Protein AF-A0A395M2K8-F1 (afdb_monomer)

pLDDT: mean 80.2, std 19.83, range [40.97, 98.5]

Mean predicted aligned error: 13.98 Å

Structure (mmCIF, N/CA/C/O backbone):
data_AF-A0A395M2K8-F1
#
_entry.id   AF-A0A395M2K8-F1
#
loop_
_atom_site.group_PDB
_atom_site.id
_atom_site.type_symbol
_atom_site.label_atom_id
_atom_site.label_alt_id
_atom_site.label_comp_id
_atom_site.label_asym_id
_atom_site.label_entity_id
_atom_site.label_seq_id
_atom_site.pdbx_PDB_ins_code
_atom_site.Cartn_x
_atom_site.Cartn_y
_atom_site.Cartn_z
_atom_site.occupancy
_atom_site.B_iso_or_equiv
_atom_site.auth_seq_id
_atom_site.auth_comp_id
_atom_site.auth_asym_id
_atom_site.auth_atom_id
_atom_site.pdbx_PDB_model_num
ATOM 1 N N . MET A 1 1 ? -91.924 -26.435 1.811 1.00 58.53 1 MET A N 1
ATOM 2 C CA . MET A 1 1 ? -90.602 -26.467 1.136 1.00 58.53 1 MET A CA 1
ATOM 3 C C . MET A 1 1 ? -89.512 -25.590 1.781 1.00 58.53 1 MET A C 1
ATOM 5 O O . MET A 1 1 ? -88.389 -25.638 1.310 1.00 58.53 1 MET A O 1
ATOM 9 N N . GLN A 1 2 ? -89.753 -24.845 2.872 1.00 55.22 2 GLN A N 1
ATOM 10 C CA . GLN A 1 2 ? -88.715 -23.976 3.474 1.00 55.22 2 GLN A CA 1
ATOM 11 C C . GLN A 1 2 ? -87.815 -24.648 4.532 1.00 55.22 2 GLN A C 1
ATOM 13 O O . GLN A 1 2 ? -86.738 -24.141 4.821 1.00 55.22 2 GLN A O 1
ATOM 18 N N . ARG A 1 3 ? -88.191 -25.813 5.081 1.00 50.34 3 ARG A N 1
ATOM 19 C CA . ARG A 1 3 ? -87.377 -26.507 6.103 1.00 50.34 3 ARG A CA 1
ATOM 20 C C . ARG A 1 3 ? -86.180 -27.289 5.544 1.00 50.34 3 ARG A C 1
ATOM 22 O O . ARG A 1 3 ? -85.291 -27.641 6.306 1.00 50.34 3 ARG A O 1
ATOM 29 N N . LEU A 1 4 ? -86.123 -27.517 4.228 1.00 54.09 4 LEU A N 1
ATOM 30 C CA . LEU A 1 4 ? -85.023 -28.255 3.591 1.00 54.09 4 LEU A CA 1
ATOM 31 C C . LEU A 1 4 ? -83.779 -27.384 3.329 1.00 54.09 4 LEU A C 1
ATOM 33 O O . LEU A 1 4 ? -82.676 -27.908 3.209 1.00 54.09 4 LEU A O 1
ATOM 37 N N . PHE A 1 5 ? -83.937 -26.057 3.272 1.00 55.44 5 PHE A N 1
ATOM 38 C CA . PHE A 1 5 ? -82.825 -25.131 3.028 1.00 55.44 5 PHE A CA 1
ATOM 39 C C . PHE A 1 5 ? -81.979 -24.867 4.278 1.00 55.44 5 PHE A C 1
ATOM 41 O O . PHE A 1 5 ? -80.773 -24.663 4.167 1.00 55.44 5 PHE A O 1
ATOM 48 N N . PHE A 1 6 ? -82.580 -24.936 5.469 1.00 57.88 6 PHE A N 1
ATOM 49 C CA . PHE A 1 6 ? -81.871 -24.660 6.721 1.00 57.88 6 PHE A CA 1
ATOM 50 C C . PHE A 1 6 ? -80.864 -25.763 7.084 1.00 57.88 6 PHE A C 1
ATOM 52 O O . PHE A 1 6 ? -79.791 -25.481 7.608 1.00 57.88 6 PHE A O 1
ATOM 59 N N . PHE A 1 7 ? -81.165 -27.015 6.724 1.00 58.09 7 PHE A N 1
ATOM 60 C CA . PHE A 1 7 ? -80.301 -28.157 7.027 1.00 58.09 7 PHE A CA 1
ATOM 61 C C . PHE A 1 7 ? -78.996 -28.140 6.210 1.00 58.09 7 PHE A C 1
ATOM 63 O O . PHE A 1 7 ? -77.927 -28.472 6.713 1.00 58.09 7 PHE A O 1
ATOM 70 N N . LYS A 1 8 ? -79.051 -27.659 4.961 1.00 59.72 8 LYS A N 1
ATOM 71 C CA . LYS A 1 8 ? -77.893 -27.647 4.053 1.00 59.72 8 LYS A CA 1
ATOM 72 C C . LYS A 1 8 ? -76.872 -26.548 4.379 1.00 59.72 8 LYS A C 1
ATOM 74 O O . LYS A 1 8 ? -75.693 -26.694 4.071 1.00 59.72 8 LYS A O 1
ATOM 79 N N . ALA A 1 9 ? -77.305 -25.471 5.038 1.00 63.19 9 ALA A N 1
ATOM 80 C CA . ALA A 1 9 ? -76.414 -24.406 5.500 1.00 63.19 9 ALA A CA 1
ATOM 81 C C . ALA A 1 9 ? -75.576 -24.836 6.718 1.00 63.19 9 ALA A C 1
ATOM 83 O O . ALA A 1 9 ? -74.413 -24.451 6.834 1.00 63.19 9 ALA A O 1
ATOM 84 N N . GLN A 1 10 ? -76.136 -25.674 7.597 1.00 63.97 10 GLN A N 1
ATOM 85 C CA . GLN A 1 10 ? -75.446 -26.125 8.805 1.00 63.97 10 GLN A CA 1
ATOM 86 C C . GLN A 1 10 ? -74.323 -27.130 8.489 1.00 63.97 10 GLN A C 1
ATOM 88 O O . GLN A 1 10 ? -73.259 -27.069 9.102 1.00 63.97 10 GLN A O 1
ATOM 93 N N . GLU A 1 11 ? -74.498 -27.985 7.475 1.00 71.31 11 GLU A N 1
ATOM 94 C CA . GLU A 1 11 ? -73.448 -28.928 7.061 1.00 71.31 11 GLU A CA 1
ATOM 95 C C . GLU A 1 11 ? -72.261 -28.250 6.364 1.00 71.31 11 GLU A C 1
ATOM 97 O O . GLU A 1 11 ? -71.115 -28.647 6.585 1.00 71.31 11 GLU A O 1
ATOM 102 N N . MET A 1 12 ? -72.492 -27.177 5.594 1.00 72.00 12 MET A N 1
ATOM 103 C CA . MET A 1 12 ? -71.390 -26.414 4.992 1.00 72.00 12 MET A CA 1
ATOM 104 C C . MET A 1 12 ? -70.531 -25.702 6.043 1.00 72.00 12 MET A C 1
ATOM 106 O O . MET A 1 12 ? -69.310 -25.635 5.888 1.00 72.00 12 MET A O 1
ATOM 110 N N . LEU A 1 13 ? -71.135 -25.233 7.140 1.00 71.12 13 LEU A N 1
ATOM 111 C CA . LEU A 1 13 ? -70.389 -24.586 8.219 1.00 71.12 13 LEU A CA 1
ATOM 112 C C . LEU A 1 13 ? -69.469 -25.580 8.948 1.00 71.12 13 LEU A C 1
ATOM 114 O O . LEU A 1 13 ? -68.321 -25.255 9.250 1.00 71.12 13 LEU A O 1
ATOM 118 N N . ILE A 1 14 ? -69.945 -26.810 9.171 1.00 73.50 14 ILE A N 1
ATOM 119 C CA . ILE A 1 14 ? -69.166 -27.885 9.807 1.00 73.50 14 ILE A CA 1
ATOM 120 C C . ILE A 1 14 ? -68.007 -28.320 8.898 1.00 73.50 14 ILE A C 1
ATOM 122 O O . ILE A 1 14 ? -66.880 -28.482 9.373 1.00 73.50 14 ILE A O 1
ATOM 126 N N . PHE A 1 15 ? -68.242 -28.430 7.586 1.00 73.56 15 PHE A N 1
ATOM 127 C CA . PHE A 1 15 ? -67.191 -28.776 6.624 1.00 73.56 15 PHE A CA 1
ATOM 128 C C . PHE A 1 15 ? -66.094 -27.703 6.532 1.00 73.56 15 PHE A C 1
ATOM 130 O O . PHE A 1 15 ? -64.908 -28.044 6.499 1.00 73.56 15 PHE A O 1
ATOM 137 N N . MET A 1 16 ? -66.455 -26.413 6.557 1.00 71.75 16 MET A N 1
ATOM 138 C CA . MET A 1 16 ? -65.465 -25.328 6.562 1.00 71.75 16 MET A CA 1
ATOM 139 C C . MET A 1 16 ? -64.661 -25.279 7.866 1.00 71.75 16 MET A C 1
ATOM 141 O O . MET A 1 16 ? -63.449 -25.070 7.814 1.00 71.75 16 MET A O 1
ATOM 145 N N . LEU A 1 17 ? -65.285 -25.539 9.022 1.00 71.25 17 LEU A N 1
ATOM 146 C CA . LEU A 1 17 ? -64.580 -25.554 10.310 1.00 71.25 17 LEU A CA 1
ATOM 147 C C . LEU A 1 17 ? -63.556 -26.702 10.390 1.00 71.25 17 LEU A C 1
ATOM 149 O O . LEU A 1 17 ? -62.436 -26.505 10.865 1.00 71.25 17 LEU A O 1
ATOM 153 N N . HIS A 1 18 ? -63.898 -27.881 9.859 1.00 69.56 18 HIS A N 1
ATOM 154 C CA . HIS A 1 18 ? -62.983 -29.026 9.788 1.00 69.56 18 HIS A CA 1
ATOM 155 C C . HIS A 1 18 ? -61.810 -28.796 8.821 1.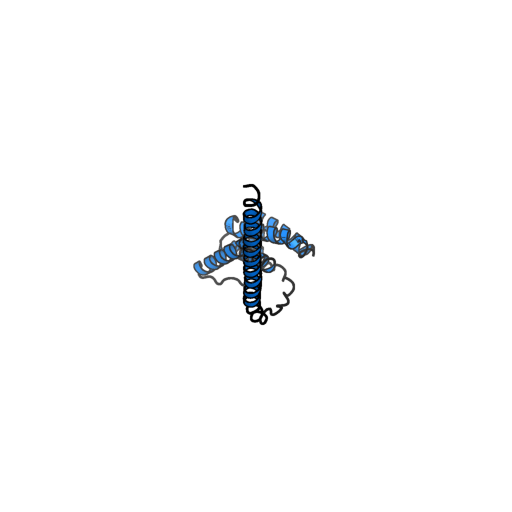00 69.56 18 HIS A C 1
ATOM 157 O O . HIS A 1 18 ? -60.672 -29.155 9.138 1.00 69.56 18 HIS A O 1
ATOM 163 N N . ALA A 1 19 ? -62.053 -28.162 7.669 1.00 66.81 19 ALA A N 1
ATOM 164 C CA . ALA A 1 19 ? -60.992 -27.808 6.724 1.00 66.81 19 ALA A CA 1
ATOM 165 C C . ALA A 1 19 ? -60.012 -26.784 7.326 1.00 66.81 19 ALA A C 1
ATOM 167 O O . ALA A 1 19 ? -58.795 -26.929 7.186 1.00 66.81 19 ALA A O 1
ATOM 168 N N . PHE A 1 20 ? -60.526 -25.799 8.069 1.00 65.00 20 PHE A N 1
ATOM 169 C CA . PHE A 1 20 ? -59.705 -24.777 8.718 1.00 65.00 20 PHE A CA 1
ATOM 170 C C . PHE A 1 20 ? -58.840 -25.357 9.851 1.00 65.00 20 PHE A C 1
ATOM 172 O O . PHE A 1 20 ? -57.662 -25.014 9.975 1.00 65.00 20 PHE A O 1
ATOM 179 N N . PHE A 1 21 ? -59.372 -26.309 10.628 1.00 61.38 21 PHE A N 1
ATOM 180 C CA . PHE A 1 21 ? -58.621 -26.962 11.706 1.00 61.38 21 PHE A CA 1
ATOM 181 C C . PHE A 1 21 ? -57.479 -27.850 11.175 1.00 61.38 21 PHE A C 1
ATOM 183 O O . PHE A 1 21 ? -56.389 -27.875 11.753 1.00 61.38 21 PHE A O 1
ATOM 190 N N . LYS A 1 22 ? -57.675 -28.513 10.023 1.00 58.81 22 LYS A N 1
ATOM 191 C CA . LYS A 1 22 ? -56.619 -29.295 9.350 1.00 58.81 22 LYS A CA 1
ATOM 192 C C . LYS A 1 22 ? -55.463 -28.415 8.852 1.00 58.81 22 LYS A C 1
ATOM 194 O O . LYS A 1 22 ? -54.306 -28.798 9.013 1.00 58.81 22 LYS A O 1
ATOM 199 N N . GLN A 1 23 ? -55.751 -27.224 8.320 1.00 58.41 23 GLN A N 1
ATOM 200 C CA . GLN A 1 23 ? -54.726 -26.292 7.827 1.00 58.41 23 GLN A CA 1
ATOM 201 C C . GLN A 1 23 ? -53.854 -25.722 8.967 1.00 58.41 23 GLN A C 1
ATOM 203 O O . GLN A 1 23 ? -52.644 -25.550 8.806 1.00 58.41 23 GLN A O 1
ATOM 208 N N . ILE A 1 24 ? -54.442 -25.481 10.145 1.00 58.81 24 ILE A N 1
ATOM 209 C CA . ILE A 1 24 ? -53.727 -24.967 11.328 1.00 58.81 24 ILE A CA 1
ATOM 210 C C . ILE A 1 24 ? -52.795 -26.035 11.933 1.00 58.81 24 ILE A C 1
ATOM 212 O O . ILE A 1 24 ? -51.672 -25.720 12.339 1.00 58.81 24 ILE A O 1
ATOM 216 N N . LEU A 1 25 ? -53.209 -27.308 11.939 1.00 56.34 25 LEU A N 1
ATOM 217 C CA . LEU A 1 25 ? -52.397 -28.420 12.453 1.00 56.34 25 LEU A CA 1
ATOM 218 C C . LEU A 1 25 ? -51.169 -28.730 11.578 1.00 56.34 25 LEU A C 1
ATOM 220 O O . LEU A 1 25 ? -50.092 -28.975 12.128 1.00 56.34 25 LEU A O 1
ATOM 224 N N . LEU A 1 26 ? -51.277 -28.635 10.245 1.00 54.53 26 LEU A N 1
ATOM 225 C CA . LEU A 1 26 ? -50.118 -28.806 9.354 1.00 54.53 26 LEU A CA 1
ATOM 226 C C . LEU A 1 26 ? -49.076 -27.676 9.502 1.00 54.53 26 LEU A C 1
ATOM 228 O O . LEU A 1 26 ? -47.874 -27.947 9.492 1.00 54.53 26 LEU A O 1
ATOM 232 N N . CYS A 1 27 ? -49.503 -26.429 9.736 1.00 53.16 27 CYS A N 1
ATOM 233 C CA . CYS A 1 27 ? -48.584 -25.301 9.957 1.00 53.16 27 CYS A CA 1
ATOM 234 C C . CYS A 1 27 ? -47.818 -25.379 11.294 1.00 53.16 27 CYS A C 1
ATOM 236 O O . CYS A 1 27 ? -46.686 -24.897 11.390 1.00 53.16 27 CYS A O 1
ATOM 238 N N . SER A 1 28 ? -48.396 -26.001 12.327 1.00 48.25 28 SER A N 1
ATOM 239 C CA . SER A 1 28 ? -47.754 -26.136 13.644 1.00 48.25 28 SER A CA 1
ATOM 240 C C . 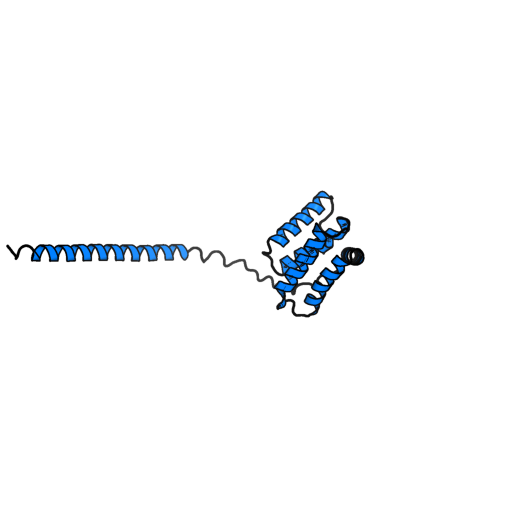SER A 1 28 ? -46.643 -27.199 13.657 1.00 48.25 28 SER A C 1
ATOM 242 O O . SER A 1 28 ? -45.610 -27.013 14.306 1.00 48.25 28 SER A O 1
ATOM 244 N N . MET A 1 29 ? -46.793 -28.284 12.885 1.00 50.62 29 MET A N 1
ATOM 245 C CA . MET A 1 29 ? -45.774 -29.341 12.803 1.00 50.62 29 MET A CA 1
ATOM 246 C C . MET A 1 29 ? -44.574 -28.984 11.912 1.00 50.62 29 MET A C 1
ATOM 248 O O . MET A 1 29 ? -43.458 -29.400 12.223 1.00 50.62 29 MET A O 1
ATOM 252 N N . MET A 1 30 ? -44.740 -28.148 10.879 1.00 52.19 30 MET A N 1
ATOM 253 C CA . MET A 1 30 ? -43.606 -27.692 10.052 1.00 52.19 30 MET A CA 1
ATOM 254 C C . MET A 1 30 ? -42.710 -26.654 10.748 1.00 52.19 30 MET A C 1
ATOM 256 O O . MET A 1 30 ? -41.527 -26.560 10.427 1.00 52.19 30 MET A O 1
ATOM 260 N N . ARG A 1 31 ? -43.211 -25.928 11.759 1.00 50.03 31 ARG A N 1
ATOM 261 C CA . ARG A 1 31 ? -42.377 -25.024 12.574 1.00 50.03 31 ARG A CA 1
ATOM 262 C C . ARG A 1 31 ? -41.457 -25.749 13.557 1.00 50.03 31 ARG A C 1
ATOM 264 O O . ARG A 1 31 ? -40.410 -25.204 13.884 1.00 50.03 31 ARG A O 1
ATOM 271 N N . LYS A 1 32 ? -41.817 -26.955 14.014 1.00 47.75 32 LYS A N 1
ATOM 272 C CA . LYS A 1 32 ? -41.017 -27.718 14.992 1.00 47.75 32 LYS A CA 1
ATOM 273 C C . LYS A 1 32 ? -39.901 -28.547 14.350 1.00 47.75 32 LYS A C 1
ATOM 275 O O . LYS A 1 32 ? -38.873 -28.764 14.977 1.00 47.75 32 LYS A O 1
ATOM 280 N N . ILE A 1 33 ? -40.067 -28.964 13.094 1.00 49.41 33 ILE A N 1
ATOM 281 C CA . ILE A 1 33 ? -39.023 -29.691 12.351 1.00 49.41 33 ILE A CA 1
ATOM 282 C C . ILE A 1 33 ? -37.949 -28.722 11.825 1.00 49.41 33 ILE A C 1
ATOM 284 O O . ILE A 1 33 ? -36.769 -29.067 11.796 1.00 49.41 33 ILE A O 1
ATOM 288 N N . LEU A 1 34 ? -38.319 -27.473 11.512 1.00 46.50 34 LEU A N 1
ATOM 289 C CA . LEU A 1 34 ? -37.366 -26.451 11.065 1.00 46.50 34 LEU A CA 1
ATOM 290 C C . LEU A 1 34 ? -36.478 -25.905 12.201 1.00 46.50 34 LEU A C 1
ATOM 292 O O . LEU A 1 34 ? -35.343 -25.513 11.949 1.00 46.50 34 LEU A O 1
ATOM 296 N N . THR A 1 35 ? -36.944 -25.919 13.453 1.00 46.81 35 THR A N 1
ATOM 297 C CA . THR A 1 35 ? -36.131 -25.496 14.608 1.00 46.81 35 THR A CA 1
ATOM 298 C C . THR A 1 35 ? -35.177 -26.576 15.117 1.00 46.81 35 THR A C 1
ATOM 300 O O . THR A 1 35 ? -34.126 -26.234 15.651 1.00 46.81 35 THR A O 1
ATOM 303 N N . ILE A 1 36 ? -35.477 -27.864 14.917 1.00 47.72 36 ILE A N 1
ATOM 304 C CA . ILE A 1 36 ? -34.586 -28.959 15.343 1.00 47.72 36 ILE A CA 1
ATOM 305 C C . ILE A 1 36 ? -33.419 -29.143 14.358 1.00 47.72 36 ILE A C 1
ATOM 307 O O . ILE A 1 36 ? -32.311 -29.444 14.790 1.00 47.72 36 ILE A O 1
ATOM 311 N N . LEU A 1 37 ? -33.609 -28.854 13.062 1.00 44.97 37 LEU A N 1
ATOM 312 C CA . LEU A 1 37 ? -32.510 -28.881 12.086 1.00 44.97 37 LEU A CA 1
ATOM 313 C C . LEU A 1 37 ? -31.558 -27.671 12.205 1.00 44.97 37 LEU A C 1
ATOM 315 O O . LEU A 1 37 ? -30.397 -27.758 11.817 1.00 44.97 37 LEU A O 1
ATOM 319 N N . PHE A 1 38 ? -32.020 -26.550 12.769 1.00 42.91 38 PHE A N 1
ATOM 320 C CA . PHE A 1 38 ? -31.186 -25.362 13.001 1.00 42.91 38 PHE A CA 1
ATOM 321 C C . PHE A 1 38 ? -30.376 -25.419 14.308 1.00 42.91 38 PHE A C 1
ATOM 323 O O . PHE A 1 38 ? -29.440 -24.640 14.476 1.00 42.91 38 PHE A O 1
ATOM 330 N N . LEU A 1 39 ? -30.694 -26.343 15.225 1.00 43.16 39 LEU A N 1
ATOM 331 C CA . LEU A 1 39 ? -30.020 -26.449 16.526 1.00 43.16 39 LEU A CA 1
ATOM 332 C C . LEU A 1 39 ? -28.790 -27.378 16.504 1.00 43.16 39 LEU A C 1
ATOM 334 O O . LEU A 1 39 ? -27.938 -27.285 17.381 1.00 43.16 39 LEU A O 1
ATOM 338 N N . SER A 1 40 ? -28.645 -28.235 15.487 1.00 40.97 40 SER A N 1
ATOM 339 C CA . SER A 1 40 ? -27.503 -29.161 15.365 1.00 40.97 40 SER A CA 1
ATOM 340 C C . SER A 1 40 ? -26.272 -28.562 14.671 1.00 40.97 40 SER A C 1
ATOM 342 O O . SER A 1 40 ? -25.189 -29.129 14.768 1.00 40.97 40 SER A O 1
ATOM 344 N N . VAL A 1 41 ? -26.401 -27.418 13.988 1.00 47.41 41 VAL A N 1
ATOM 345 C CA . VAL A 1 41 ? -25.278 -26.755 13.284 1.00 47.41 41 VAL A CA 1
ATOM 346 C C . VAL A 1 41 ? -24.580 -25.703 14.164 1.00 47.41 41 VAL A C 1
ATOM 348 O O . VAL A 1 41 ? -23.511 -25.206 13.825 1.00 47.41 41 VAL A O 1
ATOM 351 N N . ALA A 1 42 ? -25.121 -25.402 15.348 1.00 47.38 42 ALA A N 1
ATOM 352 C CA . ALA A 1 42 ? -24.574 -24.381 16.244 1.00 47.38 42 ALA A CA 1
ATOM 353 C C . ALA A 1 42 ? -23.424 -24.863 17.159 1.00 47.38 42 ALA A C 1
ATOM 355 O O . ALA A 1 42 ? -22.858 -24.048 17.882 1.00 47.38 42 ALA A O 1
ATOM 356 N N . LEU A 1 43 ? -23.055 -26.153 17.149 1.00 47.72 43 LEU A N 1
ATOM 357 C CA . LEU A 1 43 ? -22.107 -26.720 18.127 1.00 47.72 43 LEU A CA 1
ATOM 358 C C . LEU A 1 43 ? -20.750 -27.174 17.558 1.00 47.72 43 LEU A C 1
ATOM 360 O O . LEU A 1 43 ? -20.013 -27.875 18.245 1.00 47.72 43 LEU A O 1
ATOM 364 N N . ALA A 1 44 ? -20.399 -26.778 16.330 1.00 48.59 44 ALA A N 1
ATOM 365 C CA . ALA A 1 44 ? -19.129 -27.162 15.696 1.00 48.59 44 ALA A CA 1
ATOM 366 C C . ALA A 1 44 ? -18.300 -25.976 15.165 1.00 48.59 44 ALA A C 1
ATOM 368 O O . ALA A 1 44 ? -17.449 -26.161 14.301 1.00 48.59 44 ALA A O 1
ATOM 369 N N . PHE A 1 45 ? -18.521 -24.755 15.670 1.00 50.59 45 PHE A N 1
ATOM 370 C CA . PHE A 1 45 ? -17.716 -23.584 15.282 1.00 50.59 45 PHE A CA 1
ATOM 371 C C . PHE A 1 45 ? -17.295 -22.703 16.471 1.00 50.59 45 PHE A C 1
ATOM 373 O O . PHE A 1 45 ? -17.158 -21.489 16.353 1.00 50.59 45 PHE A O 1
ATOM 380 N N . THR A 1 46 ? -17.089 -23.312 17.641 1.00 51.12 46 THR A N 1
ATOM 381 C CA . THR A 1 46 ? -16.638 -22.637 18.876 1.00 51.12 46 THR A CA 1
ATOM 382 C C . THR A 1 46 ? -15.211 -22.998 19.295 1.00 51.12 46 THR A C 1
ATOM 384 O O . THR A 1 46 ? -14.815 -22.736 20.427 1.00 51.12 46 THR A O 1
ATOM 387 N N . GLN A 1 47 ? -14.391 -23.541 18.392 1.00 53.09 47 GLN A N 1
ATOM 388 C CA . GLN A 1 47 ? -12.953 -23.706 18.627 1.00 53.09 47 GLN A CA 1
ATOM 389 C C . GLN A 1 47 ? -12.175 -23.070 17.479 1.00 53.09 47 GLN A C 1
ATOM 391 O O . GLN A 1 47 ? -12.005 -23.678 16.429 1.00 53.09 47 GLN A O 1
ATOM 396 N N . GLY A 1 48 ? -11.729 -21.825 17.661 1.00 53.84 48 GLY A N 1
ATOM 397 C CA . GLY A 1 48 ? -10.794 -21.219 16.712 1.00 53.84 48 GLY A CA 1
ATOM 398 C C . GLY A 1 48 ? -10.801 -19.702 16.596 1.00 53.84 48 GLY A C 1
ATOM 399 O O . GLY A 1 48 ? -9.974 -19.177 15.859 1.00 53.84 48 GLY A O 1
ATOM 400 N N . ILE A 1 49 ? -11.656 -18.967 17.317 1.00 53.50 49 ILE A N 1
ATOM 401 C CA . ILE A 1 49 ? -11.450 -17.519 17.464 1.00 53.50 49 ILE A CA 1
ATOM 402 C C . ILE A 1 49 ? -10.396 -17.327 18.554 1.00 53.50 49 ILE A C 1
ATOM 404 O O . ILE A 1 49 ? -10.686 -16.922 19.678 1.00 53.50 49 ILE A O 1
ATOM 408 N N . SER A 1 50 ? -9.152 -17.682 18.230 1.00 49.38 50 SER A N 1
ATOM 409 C CA . SER A 1 50 ? -8.006 -17.120 18.923 1.00 49.38 50 SER A CA 1
ATOM 410 C C . SER A 1 50 ? -8.165 -15.616 18.801 1.00 49.38 50 SER A C 1
ATOM 412 O O . SER A 1 50 ? -8.072 -15.064 17.705 1.00 49.38 50 SER A O 1
ATOM 414 N N . ALA A 1 51 ? -8.458 -14.962 19.922 1.00 46.09 51 ALA A N 1
ATOM 415 C CA . ALA A 1 51 ? -8.249 -13.542 20.079 1.00 46.09 51 ALA A CA 1
ATOM 416 C C . ALA A 1 51 ? -6.756 -13.297 19.833 1.00 46.09 51 ALA A C 1
ATOM 418 O O . ALA A 1 51 ? -5.944 -13.277 20.756 1.00 46.09 51 ALA A O 1
ATOM 419 N N . HIS A 1 52 ? -6.367 -13.163 18.566 1.00 42.38 52 HIS A N 1
ATOM 420 C CA . HIS A 1 52 ? -5.206 -12.379 18.223 1.00 42.38 52 HIS A CA 1
ATOM 421 C C . HIS A 1 52 ? -5.545 -10.995 18.740 1.00 42.38 52 HIS A C 1
ATOM 423 O O . HIS A 1 52 ? -6.292 -10.250 18.111 1.00 42.38 52 HIS A O 1
ATOM 429 N N . ALA A 1 53 ? -5.075 -10.720 19.958 1.00 46.34 53 ALA A N 1
ATOM 430 C CA . ALA A 1 53 ? -4.888 -9.381 20.458 1.00 46.34 53 ALA A CA 1
ATOM 431 C C . ALA A 1 53 ? -4.236 -8.626 19.307 1.00 46.34 53 ALA A C 1
ATOM 433 O O . ALA A 1 53 ? -3.076 -8.873 18.974 1.00 46.34 53 ALA A O 1
ATOM 434 N N . GLN A 1 54 ? -5.048 -7.838 18.607 1.00 46.06 54 GLN A N 1
ATOM 435 C CA . GLN A 1 54 ? -4.634 -7.091 17.440 1.00 46.06 54 GLN A CA 1
ATOM 436 C C . GLN A 1 54 ? -3.717 -6.024 18.016 1.00 46.06 54 GLN A C 1
ATOM 438 O O . GLN A 1 54 ? -4.171 -4.997 18.520 1.00 46.06 54 GLN A O 1
ATOM 443 N N . SER A 1 55 ? -2.433 -6.380 18.103 1.00 47.19 55 SER A N 1
ATOM 444 C CA . SER A 1 55 ? -1.360 -5.538 18.604 1.00 47.19 55 SER A CA 1
ATOM 445 C C . SER A 1 55 ? -1.545 -4.172 17.977 1.00 47.19 55 SER A C 1
ATOM 447 O O . SER A 1 55 ? -1.812 -4.104 16.772 1.00 47.19 55 SER A O 1
ATOM 449 N N . ALA A 1 56 ? -1.481 -3.126 18.806 1.00 53.38 56 ALA A N 1
ATOM 450 C CA . ALA A 1 56 ? -1.762 -1.762 18.389 1.00 53.38 56 ALA A CA 1
ATOM 451 C C . ALA A 1 56 ? -1.152 -1.506 17.001 1.00 53.38 56 ALA A C 1
ATOM 453 O O . ALA A 1 56 ? 0.009 -1.872 16.785 1.00 53.38 56 ALA A O 1
ATOM 454 N N . PRO A 1 57 ? -1.936 -0.957 16.059 1.00 56.38 57 PRO A N 1
ATOM 455 C CA . PRO A 1 57 ? -1.519 -0.825 14.676 1.00 56.38 57 PRO A CA 1
ATOM 456 C C . PRO A 1 57 ? -0.143 -0.164 14.604 1.00 56.38 57 PRO A C 1
ATOM 458 O O . PRO A 1 57 ? 0.027 0.974 15.045 1.00 56.38 57 PRO A O 1
ATOM 461 N N . THR A 1 58 ? 0.848 -0.892 14.094 1.00 63.38 58 THR A N 1
ATOM 462 C CA . THR A 1 58 ? 2.204 -0.368 13.952 1.00 63.38 58 THR A CA 1
ATOM 463 C C . THR A 1 58 ? 2.169 0.799 12.973 1.00 63.38 58 THR A C 1
ATOM 465 O O . THR A 1 58 ? 1.640 0.668 11.871 1.00 63.38 58 THR A O 1
ATOM 468 N N . SER A 1 59 ? 2.691 1.953 13.392 1.00 70.62 59 SER A N 1
ATOM 469 C CA . SER A 1 59 ? 2.728 3.166 12.573 1.00 70.62 59 SER A CA 1
ATOM 470 C C . SER A 1 59 ? 3.440 2.927 11.239 1.00 70.62 59 SER A C 1
ATOM 472 O O . SER A 1 59 ? 4.357 2.105 11.147 1.00 70.62 59 SER A O 1
ATOM 474 N N . PHE A 1 60 ? 3.024 3.650 10.196 1.00 78.31 60 PHE A N 1
ATOM 475 C CA . PHE A 1 60 ? 3.600 3.522 8.860 1.00 78.31 60 PHE A CA 1
ATOM 476 C C . PHE A 1 60 ? 5.093 3.882 8.874 1.00 78.31 60 PHE A C 1
ATOM 478 O O . PHE A 1 60 ? 5.481 5.044 9.028 1.00 78.31 60 PHE A O 1
ATOM 485 N N . LYS A 1 61 ? 5.961 2.877 8.717 1.00 82.81 61 LYS A N 1
ATOM 486 C CA . LYS A 1 61 ? 7.413 3.077 8.694 1.00 82.81 61 LYS A CA 1
ATOM 487 C C . LYS A 1 61 ? 7.880 3.451 7.290 1.00 82.81 61 LYS A C 1
ATOM 489 O O . LYS A 1 61 ? 7.886 2.634 6.365 1.00 82.81 61 LYS A O 1
ATOM 494 N N . VAL A 1 62 ? 8.327 4.696 7.154 1.00 86.12 62 VAL A N 1
ATOM 495 C CA . VAL A 1 62 ? 8.952 5.216 5.934 1.00 86.12 62 VAL A CA 1
ATOM 496 C C . VAL A 1 62 ? 10.377 4.675 5.828 1.00 86.12 62 VAL A C 1
ATOM 498 O O . VAL A 1 62 ? 11.261 5.096 6.569 1.00 86.12 62 VAL A O 1
ATOM 501 N N . ASP A 1 63 ? 10.612 3.749 4.899 1.00 89.69 63 ASP A N 1
ATOM 502 C CA . ASP A 1 63 ? 11.963 3.314 4.534 1.00 89.69 63 ASP A CA 1
ATOM 503 C C . ASP A 1 63 ? 12.616 4.296 3.546 1.00 89.69 63 ASP A C 1
ATOM 505 O O . ASP A 1 63 ? 11.956 5.175 2.984 1.00 89.69 63 ASP A O 1
ATOM 509 N N . SER A 1 64 ? 13.914 4.126 3.288 1.00 90.69 64 SER A N 1
ATOM 510 C CA . SER A 1 64 ? 14.672 4.993 2.377 1.00 90.69 64 SER A CA 1
ATOM 511 C C . SER A 1 64 ? 14.088 5.046 0.960 1.00 90.69 64 SER A C 1
ATOM 513 O O . SER A 1 64 ? 14.112 6.107 0.335 1.00 90.69 64 SER A O 1
ATOM 515 N N . THR A 1 65 ? 13.501 3.950 0.464 1.00 89.75 65 THR A N 1
ATOM 516 C CA . THR A 1 65 ? 12.854 3.896 -0.860 1.00 89.75 65 THR A CA 1
ATOM 517 C C . THR A 1 65 ? 11.577 4.721 -0.868 1.00 89.75 65 THR A C 1
ATOM 519 O O . THR A 1 65 ? 11.355 5.509 -1.784 1.00 89.75 65 THR A O 1
ATOM 522 N N . THR A 1 66 ? 10.750 4.571 0.170 1.00 92.06 66 THR A N 1
ATOM 523 C CA . THR A 1 66 ? 9.536 5.377 0.325 1.00 92.06 66 THR A CA 1
ATOM 524 C C . THR A 1 66 ? 9.897 6.852 0.447 1.00 92.06 66 THR A C 1
ATOM 526 O O . THR A 1 66 ? 9.307 7.686 -0.230 1.00 92.06 66 THR A O 1
ATOM 529 N N . GLN A 1 67 ? 10.927 7.189 1.224 1.00 94.12 67 GLN A N 1
ATOM 530 C CA . GLN A 1 67 ? 11.378 8.570 1.345 1.00 94.12 67 GLN A CA 1
ATOM 531 C C . GLN A 1 67 ? 11.891 9.138 0.014 1.00 94.12 67 GLN A C 1
ATOM 533 O O . GLN A 1 67 ? 11.603 10.291 -0.303 1.00 94.12 67 GLN A O 1
ATOM 538 N N . ALA A 1 68 ? 12.610 8.343 -0.783 1.00 94.00 68 ALA A N 1
ATOM 539 C CA . ALA A 1 68 ? 13.033 8.742 -2.122 1.00 94.00 68 ALA A CA 1
ATOM 540 C C . ALA A 1 68 ? 11.830 8.995 -3.045 1.00 94.00 68 ALA A C 1
ATOM 542 O O . ALA A 1 68 ? 11.803 10.011 -3.734 1.00 94.00 68 ALA A O 1
ATOM 543 N N . ALA A 1 69 ? 10.813 8.128 -3.006 1.00 93.88 69 ALA A N 1
ATOM 544 C CA . ALA A 1 69 ? 9.584 8.298 -3.778 1.00 93.88 69 ALA A CA 1
ATOM 545 C C . ALA A 1 69 ? 8.845 9.597 -3.413 1.00 93.88 69 ALA A C 1
ATOM 547 O O . ALA A 1 69 ? 8.450 10.353 -4.296 1.00 93.88 69 ALA A O 1
ATOM 548 N N . LEU A 1 70 ? 8.721 9.888 -2.113 1.00 94.56 70 LEU A N 1
ATOM 549 C CA . LEU A 1 70 ? 8.079 11.109 -1.617 1.00 94.56 70 LEU A CA 1
ATOM 550 C C . LEU A 1 70 ? 8.868 12.372 -1.993 1.00 94.56 70 LEU A C 1
ATOM 552 O O . LEU A 1 70 ? 8.277 13.397 -2.306 1.00 94.56 70 LEU A O 1
ATOM 556 N N . ARG A 1 71 ? 10.204 12.319 -1.999 1.00 95.06 71 ARG A N 1
ATOM 557 C CA . ARG A 1 71 ? 11.034 13.454 -2.442 1.00 95.06 71 ARG A CA 1
ATOM 558 C C . ARG A 1 71 ? 10.956 13.687 -3.949 1.00 95.06 71 ARG A C 1
ATOM 560 O O . ARG A 1 71 ? 11.085 14.824 -4.386 1.00 95.06 71 ARG A O 1
ATOM 567 N N . ALA A 1 72 ? 10.787 12.619 -4.724 1.00 96.12 72 ALA A N 1
ATOM 568 C CA . ALA A 1 72 ? 10.778 12.680 -6.179 1.00 96.12 72 ALA A CA 1
ATOM 569 C C . ALA A 1 72 ? 9.441 13.172 -6.758 1.00 96.12 72 ALA A C 1
ATOM 571 O O . ALA A 1 72 ? 9.437 13.743 -7.845 1.00 96.12 72 ALA A O 1
ATOM 572 N N . ASP A 1 73 ? 8.323 12.979 -6.051 1.00 96.94 73 ASP A N 1
ATOM 573 C CA . ASP A 1 73 ? 6.998 13.387 -6.521 1.00 96.94 73 ASP A CA 1
ATOM 574 C C . ASP A 1 73 ? 6.245 14.228 -5.479 1.00 96.94 73 ASP A C 1
ATOM 576 O O . ASP A 1 73 ? 5.870 13.760 -4.401 1.00 96.94 73 ASP A O 1
ATOM 580 N N . LYS A 1 74 ? 5.985 15.496 -5.827 1.00 97.25 74 LYS A N 1
ATOM 581 C CA . LYS A 1 74 ? 5.326 16.460 -4.934 1.00 97.25 74 LYS A CA 1
ATOM 582 C C . LYS A 1 74 ? 3.930 15.994 -4.510 1.00 97.25 74 LYS A C 1
ATOM 584 O O . LYS A 1 74 ? 3.567 16.136 -3.345 1.00 97.25 74 LYS A O 1
ATOM 589 N N . LYS A 1 75 ? 3.156 15.420 -5.433 1.00 97.25 75 LYS A N 1
ATOM 590 C CA . LYS A 1 75 ? 1.782 14.986 -5.163 1.00 97.25 75 LYS A CA 1
ATOM 591 C C . LYS A 1 75 ? 1.752 13.749 -4.265 1.00 97.25 75 LYS A C 1
ATOM 593 O O . LYS A 1 75 ? 0.923 13.688 -3.360 1.00 97.25 75 LYS A O 1
ATOM 598 N N . ALA A 1 76 ? 2.683 12.813 -4.433 1.00 96.94 76 ALA A N 1
ATOM 599 C CA . ALA A 1 76 ? 2.880 11.699 -3.511 1.00 96.94 76 ALA A CA 1
ATOM 600 C C . ALA A 1 76 ? 3.155 12.208 -2.091 1.00 96.94 76 ALA A C 1
ATOM 602 O O . ALA A 1 76 ? 2.540 11.728 -1.140 1.00 96.94 76 ALA A O 1
ATOM 603 N N . ASN A 1 77 ? 4.028 13.212 -1.952 1.00 96.56 77 ASN A N 1
ATOM 604 C CA . ASN A 1 77 ? 4.329 13.827 -0.662 1.00 96.56 77 ASN A CA 1
ATOM 605 C C . ASN A 1 77 ? 3.109 14.506 -0.025 1.00 96.56 77 ASN A C 1
ATOM 607 O O . ASN A 1 77 ? 2.860 14.320 1.163 1.00 96.56 77 ASN A O 1
ATOM 611 N N . GLU A 1 78 ? 2.323 15.256 -0.799 1.00 97.69 78 GLU A N 1
ATOM 612 C CA . GLU A 1 78 ? 1.096 15.904 -0.314 1.00 97.69 78 GLU A CA 1
ATOM 613 C C . GLU A 1 78 ? 0.053 14.880 0.155 1.00 97.69 78 GLU A C 1
ATOM 615 O O . GLU A 1 78 ? -0.531 15.031 1.229 1.00 97.69 78 GLU A O 1
ATOM 620 N N . LEU A 1 79 ? -0.162 13.810 -0.615 1.00 97.44 79 LEU A N 1
ATOM 621 C CA . LEU A 1 79 ? -1.078 12.729 -0.244 1.00 97.44 79 LEU A CA 1
ATOM 622 C C . LEU A 1 79 ? -0.609 12.001 1.018 1.00 97.44 79 LEU A C 1
ATOM 624 O O . LEU A 1 79 ? -1.406 11.753 1.923 1.00 97.44 79 LEU A O 1
ATOM 628 N N . TYR A 1 80 ? 0.688 11.719 1.116 1.00 95.88 80 TYR A N 1
ATOM 629 C CA . TYR A 1 80 ? 1.261 11.099 2.303 1.00 95.88 80 TYR A CA 1
ATOM 630 C C . TYR A 1 80 ? 1.190 12.015 3.536 1.00 95.88 80 TYR A C 1
ATOM 632 O O . TYR A 1 80 ? 0.922 11.549 4.642 1.00 95.88 80 TYR A O 1
ATOM 640 N N . ALA A 1 81 ? 1.354 13.328 3.366 1.00 96.56 81 ALA A N 1
ATOM 641 C CA . ALA A 1 81 ? 1.201 14.287 4.456 1.00 96.56 81 ALA A CA 1
ATOM 642 C C . ALA A 1 81 ? -0.223 14.277 5.042 1.00 96.56 81 ALA A C 1
ATOM 644 O O . ALA A 1 81 ? -0.370 14.379 6.259 1.00 96.56 81 ALA A O 1
ATOM 645 N N . LYS A 1 82 ? -1.265 14.081 4.214 1.00 95.75 82 LYS A N 1
ATOM 646 C CA . LYS A 1 82 ? -2.651 13.911 4.696 1.00 95.75 82 LYS A CA 1
ATOM 647 C C . LYS A 1 82 ? -2.790 12.677 5.586 1.00 95.75 82 LYS A C 1
ATOM 649 O O . LYS A 1 82 ? -3.384 12.760 6.656 1.00 95.75 82 LYS A O 1
ATOM 654 N N . VAL A 1 83 ? -2.227 11.550 5.151 1.00 94.94 83 VAL A N 1
ATOM 655 C CA . VAL A 1 83 ? -2.208 10.303 5.929 1.00 94.94 83 VAL A CA 1
ATOM 656 C C . VAL A 1 83 ? -1.522 10.531 7.275 1.00 94.94 83 VAL A C 1
ATOM 658 O O . VAL A 1 83 ? -2.105 10.257 8.324 1.00 94.94 83 VAL A O 1
ATOM 661 N N . LYS A 1 84 ? -0.311 11.097 7.243 1.00 93.50 84 LYS A N 1
ATOM 662 C CA . LYS A 1 84 ? 0.496 11.367 8.433 1.00 93.50 84 LYS A CA 1
ATOM 663 C C . LYS A 1 84 ? -0.233 12.281 9.423 1.00 93.50 84 LYS A C 1
ATOM 665 O O . LYS A 1 84 ? -0.266 11.972 10.607 1.00 93.50 84 LYS A O 1
ATOM 670 N N . ALA A 1 85 ? -0.881 13.343 8.944 1.00 94.31 85 ALA A N 1
ATOM 671 C CA . ALA A 1 85 ? -1.649 14.253 9.792 1.00 94.31 85 ALA A CA 1
ATOM 672 C C . ALA A 1 85 ? -2.805 13.549 10.529 1.00 94.31 85 ALA A C 1
ATOM 674 O O . ALA A 1 85 ? -3.093 13.873 11.681 1.00 94.31 85 ALA A O 1
ATOM 675 N N . ILE A 1 86 ? -3.459 12.571 9.891 1.00 92.88 86 ILE A N 1
ATOM 676 C CA . ILE A 1 86 ? -4.524 11.787 10.530 1.00 92.88 86 ILE A CA 1
ATOM 677 C C . ILE A 1 86 ? -3.934 10.810 11.556 1.00 92.88 86 ILE A C 1
ATOM 679 O O . ILE A 1 86 ? -4.460 10.727 12.666 1.00 92.88 86 ILE A O 1
ATOM 683 N N . GLU A 1 87 ? -2.841 10.107 11.237 1.00 89.94 87 GLU A N 1
ATOM 684 C CA . GLU A 1 87 ? -2.195 9.186 12.189 1.00 89.94 87 GLU A CA 1
ATOM 685 C C . GLU A 1 87 ? -1.636 9.918 13.420 1.00 89.94 87 GLU A C 1
ATOM 687 O O . GLU A 1 87 ? -1.860 9.480 14.549 1.00 89.94 87 GLU A O 1
ATOM 692 N N . GLU A 1 88 ? -0.983 11.066 13.225 1.00 89.81 88 GLU A N 1
ATOM 693 C CA . GLU A 1 88 ? -0.404 11.876 14.307 1.00 89.81 88 GLU A CA 1
ATOM 694 C C . GLU A 1 88 ? -1.459 12.590 15.156 1.00 89.81 88 GLU A C 1
ATOM 696 O O . GLU A 1 88 ? -1.186 12.944 16.300 1.00 89.81 88 GLU A O 1
ATOM 701 N N . SER A 1 89 ? -2.688 12.754 14.652 1.00 88.31 89 SER A N 1
ATOM 702 C CA . SER A 1 89 ? -3.781 13.339 15.440 1.00 88.31 89 SER A CA 1
ATOM 703 C C . SER A 1 89 ? -4.188 12.489 16.651 1.00 88.31 89 SER A C 1
ATOM 705 O O . SER A 1 89 ? -4.986 12.942 17.470 1.00 88.31 89 SER A O 1
ATOM 707 N N . GLY A 1 90 ? -3.713 11.238 16.747 1.00 81.56 90 GLY A N 1
ATOM 708 C CA . GLY A 1 90 ? -4.094 10.285 17.795 1.00 81.56 90 GLY A CA 1
ATOM 709 C C . GLY A 1 90 ? -5.536 9.775 17.674 1.00 81.56 90 GLY A C 1
ATOM 710 O O . GLY A 1 90 ? -5.942 8.886 18.416 1.00 81.56 90 GLY A O 1
ATOM 711 N N . LYS A 1 91 ? -6.303 10.281 16.700 1.00 83.06 91 LYS A N 1
ATOM 712 C CA . LYS A 1 91 ? -7.712 9.947 16.450 1.00 83.06 91 LYS A CA 1
ATOM 713 C C . LYS A 1 91 ? -7.887 8.912 15.343 1.00 83.06 91 LYS A C 1
ATOM 715 O O . LYS A 1 91 ? -8.939 8.851 14.716 1.00 83.06 91 LYS A O 1
ATOM 720 N N . ALA A 1 92 ? -6.876 8.079 15.092 1.00 77.62 92 ALA A N 1
ATOM 721 C CA . ALA A 1 92 ? -6.913 7.072 14.029 1.00 77.62 92 ALA A CA 1
ATOM 722 C C . ALA A 1 92 ? -8.105 6.101 14.162 1.00 77.62 92 ALA A C 1
ATOM 724 O O . ALA A 1 92 ? -8.643 5.654 13.153 1.00 77.62 92 ALA A O 1
ATOM 725 N N . SER A 1 93 ? -8.547 5.817 15.394 1.00 81.25 93 SER A N 1
ATOM 726 C CA . SER A 1 93 ? -9.739 5.000 15.657 1.00 81.25 93 SER A CA 1
ATOM 727 C C . SER A 1 93 ? -11.040 5.725 15.277 1.00 81.25 93 SER A C 1
ATOM 729 O O . SER A 1 93 ? -11.869 5.174 14.558 1.00 81.25 93 SER A O 1
ATOM 731 N N . GLU A 1 94 ? -11.191 6.993 15.679 1.00 89.56 94 GLU A N 1
ATOM 732 C CA . GLU A 1 94 ? -12.371 7.824 15.376 1.00 89.56 94 GLU A CA 1
ATOM 733 C C . GLU A 1 94 ? -12.466 8.158 13.880 1.00 89.56 94 GLU A C 1
ATOM 735 O O . GLU A 1 94 ? -13.546 8.176 13.294 1.00 89.56 94 GLU A O 1
ATOM 740 N N . LYS A 1 95 ? -11.314 8.389 13.247 1.00 92.12 95 LYS A N 1
ATOM 741 C CA . LYS A 1 95 ? -11.172 8.794 11.845 1.00 92.12 95 LYS A CA 1
ATOM 742 C C . LYS A 1 95 ? -10.780 7.644 10.929 1.00 92.12 95 LYS A C 1
ATOM 744 O O . LYS A 1 95 ? -10.223 7.869 9.857 1.00 92.12 95 LYS A O 1
ATOM 749 N N . LYS A 1 96 ? -11.079 6.405 11.318 1.00 93.44 96 LYS A N 1
ATOM 750 C CA . LYS A 1 96 ? -10.702 5.204 10.564 1.00 93.44 96 LYS A CA 1
ATOM 751 C C . LYS A 1 96 ? -11.101 5.283 9.085 1.00 93.44 96 LYS A C 1
ATOM 753 O O . LYS A 1 96 ? -10.283 4.991 8.222 1.00 93.44 96 LYS A O 1
ATOM 758 N N . ALA A 1 97 ? -12.328 5.715 8.789 1.00 95.25 97 ALA A N 1
ATOM 759 C CA . ALA A 1 97 ? -12.810 5.848 7.412 1.00 95.25 97 ALA A CA 1
ATOM 760 C C . ALA A 1 97 ? -12.045 6.922 6.613 1.00 95.25 97 ALA A C 1
ATOM 762 O O . ALA A 1 97 ? -11.691 6.698 5.456 1.00 95.25 97 ALA A O 1
ATOM 763 N N . GLU A 1 98 ? -11.739 8.070 7.233 1.00 96.00 98 GLU A N 1
ATOM 764 C CA . GLU A 1 98 ? -10.908 9.119 6.621 1.00 96.00 98 GLU A CA 1
ATOM 765 C C . GLU A 1 98 ? -9.483 8.613 6.363 1.00 96.00 98 GLU A C 1
ATOM 767 O O . GLU A 1 98 ? -8.924 8.859 5.294 1.00 96.00 98 GLU A O 1
ATOM 772 N N . LEU A 1 99 ? -8.918 7.868 7.317 1.00 95.44 99 LEU A N 1
ATOM 773 C CA . LEU A 1 99 ? -7.580 7.295 7.222 1.00 95.44 99 LEU A CA 1
ATOM 774 C C . LEU A 1 99 ? -7.491 6.257 6.097 1.00 95.44 99 LEU A C 1
ATOM 776 O O . LEU A 1 99 ? -6.571 6.317 5.285 1.00 95.44 99 LEU A O 1
ATOM 780 N N . ILE A 1 100 ? -8.468 5.350 6.007 1.00 96.50 100 ILE A N 1
ATOM 781 C CA . ILE A 1 100 ? -8.572 4.365 4.920 1.00 96.50 100 ILE A CA 1
ATOM 782 C C . ILE A 1 100 ? -8.648 5.076 3.571 1.00 96.50 100 ILE A C 1
ATOM 784 O O . ILE A 1 100 ? -7.877 4.758 2.667 1.00 96.50 100 ILE A O 1
ATOM 788 N N . LYS A 1 101 ? -9.515 6.087 3.443 1.00 97.81 101 LYS A N 1
ATOM 789 C CA . LYS A 1 101 ? -9.647 6.868 2.208 1.00 97.81 101 LY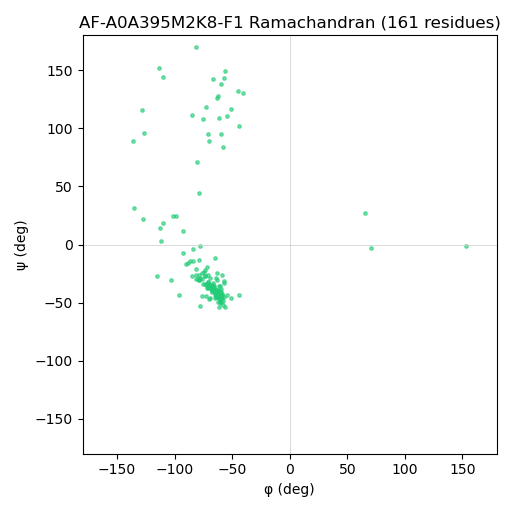S A CA 1
ATOM 790 C C . LYS A 1 101 ? -8.333 7.554 1.823 1.00 97.81 101 LYS A C 1
ATOM 792 O O . LYS A 1 101 ? -7.949 7.500 0.658 1.00 97.81 101 LYS A O 1
ATOM 797 N N . ALA A 1 102 ? -7.638 8.167 2.782 1.00 97.62 102 ALA A N 1
ATOM 798 C CA . ALA A 1 102 ? -6.357 8.830 2.542 1.00 97.62 102 ALA A CA 1
ATOM 799 C C . ALA A 1 102 ? -5.269 7.835 2.100 1.00 97.62 102 ALA A C 1
ATOM 801 O O . ALA A 1 102 ? -4.541 8.105 1.143 1.00 97.62 102 ALA A O 1
ATOM 802 N N . TYR A 1 103 ? -5.195 6.662 2.740 1.00 97.69 103 TYR A N 1
ATOM 803 C CA . TYR A 1 103 ? -4.282 5.599 2.322 1.00 97.69 103 TYR A CA 1
ATOM 804 C C . TYR A 1 103 ? -4.610 5.063 0.930 1.00 97.69 103 TYR A C 1
ATOM 806 O O . TYR A 1 103 ? -3.692 4.875 0.137 1.00 97.69 103 TYR A O 1
ATOM 814 N N . MET A 1 104 ? -5.888 4.849 0.612 1.00 98.38 104 MET A N 1
ATOM 815 C CA . MET A 1 104 ? -6.316 4.404 -0.716 1.00 98.38 104 MET A CA 1
ATOM 816 C C . MET A 1 104 ? -5.977 5.438 -1.794 1.00 98.38 104 MET A C 1
ATOM 818 O O . MET A 1 104 ? -5.448 5.067 -2.838 1.00 98.38 104 MET A O 1
ATOM 822 N N . GLU A 1 105 ? -6.208 6.732 -1.543 1.00 98.31 105 GLU A N 1
ATOM 823 C CA . GLU A 1 105 ? -5.853 7.812 -2.477 1.00 98.31 105 GLU A CA 1
ATOM 824 C C . GLU A 1 105 ? -4.339 7.835 -2.745 1.00 98.31 105 GLU A C 1
ATOM 826 O O . GLU A 1 105 ? -3.910 7.863 -3.902 1.00 98.31 105 GLU A O 1
ATOM 831 N N . PHE A 1 106 ? -3.527 7.750 -1.687 1.00 98.25 106 PHE A N 1
ATOM 832 C CA . PHE A 1 106 ? -2.071 7.667 -1.794 1.00 98.25 106 PHE A CA 1
ATOM 833 C C . PHE A 1 106 ? -1.611 6.403 -2.537 1.00 98.25 106 PHE A C 1
ATOM 835 O O . PHE A 1 106 ? -0.822 6.494 -3.479 1.00 98.25 106 PHE A O 1
ATOM 842 N N . ALA A 1 107 ? -2.121 5.228 -2.161 1.00 98.00 107 ALA A N 1
ATOM 843 C CA . ALA A 1 107 ? -1.742 3.947 -2.753 1.00 98.00 107 ALA A CA 1
ATOM 844 C C . ALA A 1 107 ? -2.124 3.864 -4.238 1.00 98.00 107 ALA A C 1
ATOM 846 O O . ALA A 1 107 ? -1.302 3.471 -5.070 1.00 98.00 107 ALA A O 1
ATOM 847 N N . ASN A 1 108 ? -3.340 4.291 -4.590 1.00 98.44 108 ASN A N 1
ATOM 848 C CA . ASN A 1 108 ? -3.818 4.316 -5.971 1.00 98.44 108 ASN A CA 1
ATOM 849 C C . ASN A 1 108 ? -2.992 5.297 -6.813 1.00 98.44 108 ASN A C 1
ATOM 851 O O . ASN A 1 108 ? -2.573 4.949 -7.918 1.00 98.44 108 ASN A O 1
ATOM 855 N N . TYR A 1 109 ? -2.678 6.484 -6.284 1.00 98.50 109 TYR A N 1
ATOM 856 C CA . TYR A 1 109 ? -1.799 7.429 -6.973 1.00 98.50 109 TYR A CA 1
ATOM 857 C C . TYR A 1 109 ? -0.413 6.826 -7.236 1.00 98.50 109 TYR A C 1
ATOM 859 O O . TYR A 1 109 ? 0.060 6.843 -8.374 1.00 98.50 109 TYR A O 1
ATOM 867 N N . MET A 1 110 ? 0.209 6.235 -6.213 1.00 98.00 110 MET A N 1
ATOM 868 C CA . MET A 1 110 ? 1.525 5.604 -6.332 1.00 98.00 110 MET A CA 1
ATOM 869 C C . MET A 1 110 ? 1.526 4.395 -7.269 1.00 98.00 110 MET A C 1
ATOM 871 O O . MET A 1 110 ? 2.535 4.120 -7.907 1.00 98.00 110 MET A O 1
ATOM 875 N N . THR A 1 111 ? 0.408 3.689 -7.409 1.00 97.50 111 THR A N 1
ATOM 876 C CA . THR A 1 111 ? 0.310 2.544 -8.321 1.00 97.50 111 THR A CA 1
ATOM 877 C C . THR A 1 111 ? 0.138 3.006 -9.767 1.00 97.50 111 THR A C 1
ATOM 879 O O . THR A 1 111 ? 0.924 2.631 -10.646 1.00 97.50 111 THR A O 1
ATOM 882 N N . PHE A 1 112 ? -0.853 3.861 -10.022 1.00 96.94 112 PHE A N 1
ATOM 883 C CA . PHE A 1 112 ? -1.357 4.110 -11.375 1.00 96.94 112 PHE A CA 1
ATOM 884 C C . PHE A 1 112 ? -0.886 5.429 -11.990 1.00 96.94 112 PHE A C 1
ATOM 886 O O . PHE A 1 112 ? -0.704 5.489 -13.202 1.00 96.94 112 PHE A O 1
ATOM 893 N N . SER A 1 113 ? -0.648 6.463 -11.181 1.00 97.44 113 SER A N 1
ATOM 894 C CA . SER A 1 113 ? -0.505 7.838 -11.685 1.00 97.44 113 SER A CA 1
ATOM 895 C C . SER A 1 113 ? 0.882 8.441 -11.482 1.00 97.44 113 SER A C 1
ATOM 897 O O . SER A 1 113 ? 1.269 9.324 -12.243 1.00 97.44 113 SER A O 1
ATOM 899 N N . ALA A 1 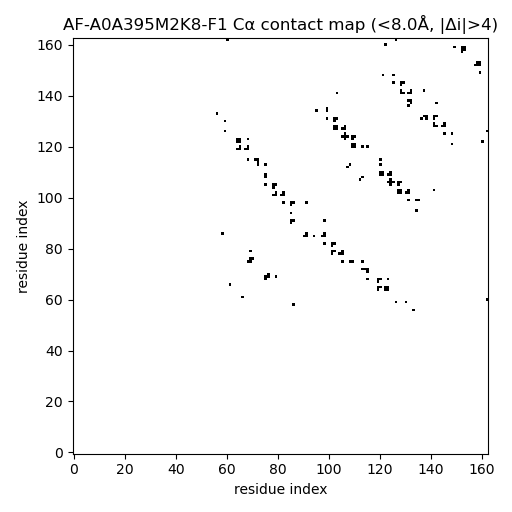114 ? 1.630 7.995 -10.470 1.00 97.19 114 ALA A N 1
ATOM 900 C CA . ALA A 1 114 ? 2.940 8.556 -10.164 1.00 97.19 114 ALA A CA 1
ATOM 901 C C . ALA A 1 114 ? 3.923 8.338 -11.339 1.00 97.19 114 ALA A C 1
ATOM 903 O O . ALA A 1 114 ? 4.105 7.185 -11.765 1.00 97.19 114 ALA A O 1
ATOM 904 N N . PRO A 1 115 ? 4.603 9.397 -11.829 1.00 96.50 115 PRO A N 1
ATOM 905 C CA . PRO A 1 115 ? 5.575 9.343 -12.924 1.00 96.50 115 PRO A CA 1
ATOM 906 C C . PRO A 1 115 ? 6.940 8.823 -12.439 1.00 96.50 115 PRO A C 1
ATOM 908 O O . PRO A 1 115 ? 7.993 9.381 -12.736 1.00 96.50 115 PRO A O 1
ATOM 911 N N . LEU A 1 116 ? 6.921 7.759 -11.639 1.00 95.56 116 LEU A N 1
ATOM 912 C CA . LEU A 1 116 ? 8.094 7.170 -11.007 1.00 95.56 116 LEU A CA 1
ATOM 913 C C . LEU A 1 116 ? 8.351 5.763 -11.565 1.00 95.56 116 LEU A C 1
ATOM 915 O O . LEU A 1 116 ? 7.406 5.061 -11.944 1.00 95.56 116 LEU A O 1
ATOM 919 N N . PRO A 1 117 ? 9.611 5.296 -11.576 1.00 94.38 117 PRO A N 1
ATOM 920 C CA . PRO A 1 117 ? 9.917 3.929 -11.966 1.00 94.38 117 PRO A CA 1
ATOM 921 C C . PRO A 1 117 ? 9.156 2.903 -11.103 1.00 94.38 117 PRO A C 1
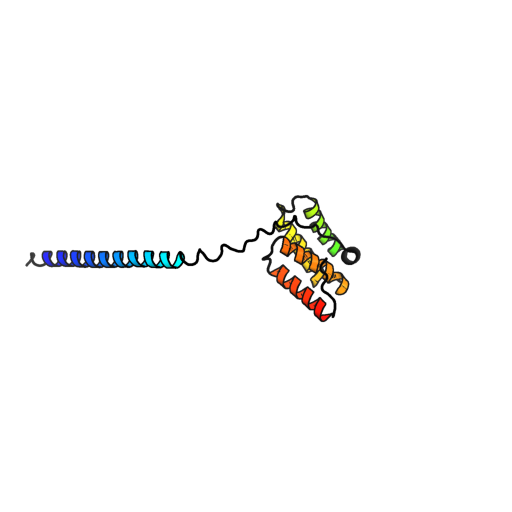ATOM 923 O O . PRO A 1 117 ? 9.056 3.091 -9.883 1.00 94.38 117 PRO A O 1
ATOM 926 N N . PRO A 1 118 ? 8.695 1.776 -11.685 1.00 92.44 118 PRO A N 1
ATOM 927 C CA . PRO A 1 118 ? 8.053 0.666 -10.971 1.00 92.44 118 PRO A CA 1
ATOM 928 C C . PRO A 1 118 ? 8.743 0.257 -9.662 1.00 92.44 118 PRO A C 1
ATOM 930 O O . PRO A 1 118 ? 8.093 0.085 -8.632 1.00 92.44 118 PRO A O 1
ATOM 933 N N . ALA A 1 119 ? 10.076 0.172 -9.682 1.00 90.12 119 ALA A N 1
ATOM 934 C CA . ALA A 1 119 ? 10.884 -0.230 -8.533 1.00 90.12 119 ALA A CA 1
ATOM 935 C C . ALA A 1 119 ? 10.786 0.725 -7.329 1.00 90.12 119 ALA A C 1
ATOM 937 O O . ALA A 1 119 ? 11.027 0.298 -6.202 1.00 90.12 119 ALA A O 1
ATOM 938 N N . ILE A 1 120 ? 10.447 1.996 -7.568 1.00 93.00 120 ILE A N 1
ATOM 939 C CA . ILE A 1 120 ? 10.337 3.035 -6.539 1.00 93.00 120 ILE A CA 1
ATOM 940 C C . ILE A 1 120 ? 8.882 3.190 -6.091 1.00 93.00 120 ILE A C 1
ATOM 942 O O . ILE A 1 120 ? 8.630 3.288 -4.894 1.00 93.00 120 ILE A O 1
ATOM 946 N N . LYS A 1 121 ? 7.918 3.190 -7.024 1.00 94.94 121 LYS A N 1
ATOM 947 C CA . LYS A 1 121 ? 6.523 3.532 -6.704 1.00 94.94 121 LYS A CA 1
ATOM 948 C C . LYS A 1 121 ? 5.702 2.399 -6.089 1.00 94.94 121 LYS A C 1
ATOM 950 O O . LYS A 1 121 ? 4.818 2.662 -5.277 1.00 94.94 121 LYS A O 1
ATOM 955 N N . TYR A 1 122 ? 6.007 1.140 -6.410 1.00 96.00 122 TYR A N 1
ATOM 956 C CA . TYR A 1 122 ? 5.198 0.015 -5.931 1.00 96.00 122 TYR A CA 1
ATOM 957 C C . TYR A 1 122 ? 5.433 -0.348 -4.468 1.00 96.00 122 TYR A C 1
ATOM 959 O O . TYR A 1 122 ? 4.500 -0.786 -3.802 1.00 96.00 122 TYR A O 1
ATOM 967 N N . ARG A 1 123 ? 6.635 -0.119 -3.933 1.00 95.12 123 ARG A N 1
ATOM 968 C CA . ARG A 1 123 ? 6.929 -0.384 -2.518 1.00 95.12 123 ARG A CA 1
ATOM 969 C C . ARG A 1 123 ? 6.063 0.456 -1.562 1.00 95.12 123 ARG A C 1
ATOM 971 O O . ARG A 1 123 ? 5.389 -0.144 -0.726 1.00 95.12 123 ARG A O 1
ATOM 978 N N . PRO A 1 124 ? 6.001 1.797 -1.677 1.00 95.94 124 PRO A N 1
ATOM 979 C CA . PRO A 1 124 ? 5.135 2.602 -0.816 1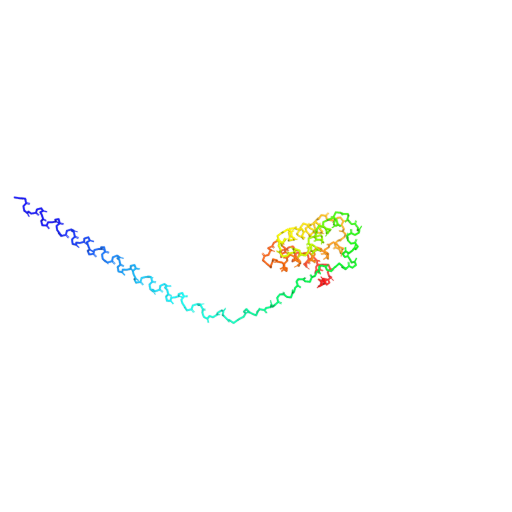.00 95.94 124 PRO A CA 1
ATOM 980 C C . PRO A 1 124 ? 3.642 2.346 -1.055 1.00 95.94 124 PRO A C 1
ATOM 982 O O . PRO A 1 124 ? 2.873 2.360 -0.095 1.00 95.94 124 PRO A O 1
ATOM 985 N N . ALA A 1 125 ? 3.227 2.049 -2.294 1.00 97.56 125 ALA A N 1
ATOM 986 C CA . ALA A 1 125 ? 1.848 1.648 -2.579 1.00 97.56 125 ALA A CA 1
ATOM 987 C C . ALA A 1 125 ? 1.470 0.344 -1.855 1.00 97.56 125 ALA A C 1
ATOM 989 O O . ALA A 1 125 ? 0.425 0.268 -1.213 1.00 97.56 125 ALA A O 1
ATOM 990 N N . LEU A 1 126 ? 2.350 -0.661 -1.898 1.00 96.88 126 LEU A N 1
ATOM 991 C CA . LEU A 1 126 ? 2.145 -1.948 -1.238 1.00 96.88 126 LEU A CA 1
ATOM 992 C C . LEU A 1 126 ? 2.006 -1.795 0.282 1.00 96.88 126 LEU A C 1
ATOM 994 O O . LEU A 1 126 ? 1.098 -2.379 0.875 1.00 96.88 126 LEU A O 1
ATOM 998 N N . LYS A 1 127 ? 2.858 -0.967 0.901 1.00 95.56 127 LYS A N 1
ATOM 999 C CA . LYS A 1 127 ? 2.753 -0.623 2.328 1.00 95.56 127 LYS A CA 1
ATOM 1000 C C . LYS A 1 127 ? 1.413 0.026 2.661 1.00 95.56 127 LYS A C 1
ATOM 1002 O O . LYS A 1 127 ? 0.757 -0.368 3.620 1.00 95.56 127 LYS A O 1
ATOM 1007 N N . ALA A 1 128 ? 0.979 0.981 1.844 1.00 96.62 128 ALA A N 1
ATOM 1008 C CA . ALA A 1 128 ? -0.286 1.671 2.054 1.00 96.62 128 ALA A CA 1
ATOM 1009 C C . ALA A 1 128 ? -1.494 0.725 1.931 1.00 96.62 128 ALA A C 1
ATOM 1011 O O . ALA A 1 128 ? -2.373 0.761 2.788 1.00 96.62 128 ALA A O 1
ATOM 1012 N N . TYR A 1 129 ? -1.518 -0.190 0.953 1.00 97.75 129 TYR A N 1
ATOM 1013 C CA . TYR A 1 129 ? -2.591 -1.192 0.867 1.00 97.75 129 TYR A CA 1
ATOM 1014 C C . TYR A 1 129 ? -2.596 -2.161 2.049 1.00 97.75 129 TYR A C 1
ATOM 1016 O O . TYR A 1 129 ? -3.665 -2.493 2.553 1.00 97.75 129 TYR A O 1
ATOM 1024 N N . ARG A 1 130 ? -1.427 -2.602 2.534 1.00 96.12 130 ARG A N 1
ATOM 1025 C CA . ARG A 1 130 ? -1.356 -3.427 3.754 1.00 96.12 130 ARG A CA 1
ATOM 1026 C C . ARG A 1 130 ? -1.952 -2.700 4.946 1.00 96.12 130 ARG A C 1
ATOM 1028 O O . ARG A 1 130 ? -2.757 -3.280 5.662 1.00 96.12 130 ARG A O 1
ATOM 1035 N N . ARG A 1 131 ? -1.646 -1.413 5.083 1.00 94.25 131 ARG A N 1
ATOM 1036 C CA . ARG A 1 131 ? -2.191 -0.577 6.145 1.00 94.25 131 ARG A CA 1
ATOM 1037 C C . ARG A 1 131 ? -3.711 -0.426 6.059 1.00 94.25 131 ARG A C 1
ATOM 1039 O O . ARG A 1 131 ? -4.386 -0.501 7.081 1.00 94.25 131 ARG A O 1
ATOM 1046 N N . VAL A 1 132 ? -4.265 -0.295 4.851 1.00 96.25 132 VAL A N 1
ATOM 1047 C CA . VAL A 1 132 ? -5.723 -0.348 4.640 1.00 96.25 132 VAL A CA 1
ATOM 1048 C C . VAL A 1 132 ? -6.287 -1.684 5.111 1.00 96.25 132 VAL A C 1
ATOM 1050 O O . VAL A 1 132 ? -7.281 -1.683 5.822 1.00 96.25 132 VAL A O 1
ATOM 1053 N N . LEU A 1 133 ? -5.643 -2.805 4.782 1.00 95.94 133 LEU A N 1
ATOM 1054 C CA . LEU A 1 133 ? -6.103 -4.143 5.174 1.00 95.94 133 LEU A CA 1
ATOM 1055 C C . LEU A 1 133 ? -5.945 -4.435 6.673 1.00 95.94 133 LEU A C 1
ATOM 1057 O O . LEU A 1 133 ? -6.706 -5.223 7.222 1.00 95.94 133 LEU A O 1
ATOM 1061 N N . GLU A 1 134 ? -5.002 -3.795 7.359 1.00 93.25 134 GLU A N 1
ATOM 1062 C CA . GLU A 1 134 ? -4.918 -3.845 8.824 1.00 93.25 134 GLU A CA 1
ATOM 1063 C C . GLU A 1 134 ? -6.099 -3.128 9.486 1.00 93.25 134 GLU A C 1
ATOM 1065 O O . GLU A 1 134 ? -6.606 -3.575 10.516 1.00 93.25 134 GLU A O 1
ATOM 1070 N N . LEU A 1 135 ? -6.534 -2.007 8.901 1.00 92.62 135 LEU A N 1
ATOM 1071 C CA . LEU A 1 135 ? -7.688 -1.248 9.375 1.00 92.62 135 LEU A CA 1
ATOM 1072 C C . LEU A 1 135 ? -8.997 -1.946 8.970 1.00 92.62 135 LEU A C 1
ATOM 1074 O O . LEU A 1 135 ? -9.910 -2.074 9.783 1.00 92.62 135 LEU A O 1
ATOM 1078 N N . GLU A 1 136 ? -9.100 -2.418 7.734 1.00 94.94 136 GLU A N 1
ATOM 1079 C CA . GLU A 1 136 ? -10.276 -3.051 7.143 1.00 94.94 136 GLU A CA 1
ATOM 1080 C C . GLU A 1 136 ? -9.874 -4.310 6.351 1.00 94.94 136 GLU A C 1
ATOM 1082 O O . GLU A 1 136 ? -9.650 -4.253 5.138 1.00 94.94 136 GLU A O 1
ATOM 1087 N N . PRO A 1 137 ? -9.820 -5.483 7.011 1.00 96.19 137 PRO A N 1
ATOM 1088 C CA . PRO A 1 137 ? -9.362 -6.726 6.384 1.00 96.19 137 PRO A CA 1
ATOM 1089 C C . PRO A 1 137 ? -10.167 -7.158 5.156 1.00 96.19 137 PRO A C 1
ATOM 1091 O O . PRO A 1 137 ? -9.634 -7.834 4.280 1.00 96.19 137 PRO A O 1
ATOM 1094 N N . MET A 1 138 ? -11.440 -6.762 5.074 1.00 96.75 138 MET A N 1
ATOM 1095 C CA . MET A 1 138 ? -12.357 -7.115 3.984 1.00 96.75 138 MET A CA 1
ATOM 1096 C C . MET A 1 138 ? -12.395 -6.081 2.844 1.00 96.75 138 MET A C 1
ATOM 1098 O O . MET A 1 138 ? -13.262 -6.168 1.975 1.00 96.75 138 MET A O 1
ATOM 1102 N N . HIS A 1 139 ? -11.463 -5.121 2.802 1.00 97.81 139 HIS A N 1
ATOM 1103 C CA . HIS A 1 139 ? -11.445 -4.089 1.764 1.00 97.81 139 HIS A CA 1
ATOM 1104 C C . HIS A 1 139 ? -11.043 -4.672 0.394 1.00 97.81 139 HIS A C 1
ATOM 1106 O O . HIS A 1 139 ? -9.862 -4.764 0.049 1.00 97.81 139 HIS A O 1
ATOM 1112 N N . ALA A 1 140 ? -12.039 -5.027 -0.423 1.00 98.12 140 ALA A N 1
ATOM 1113 C CA . ALA A 1 140 ? -11.855 -5.756 -1.683 1.00 98.12 140 ALA A CA 1
ATOM 1114 C C . ALA A 1 140 ? -10.871 -5.083 -2.661 1.00 98.12 140 ALA A C 1
ATOM 1116 O O . ALA A 1 140 ? -10.012 -5.750 -3.239 1.00 98.12 140 ALA A O 1
ATOM 1117 N N . GLU A 1 141 ? -10.952 -3.757 -2.826 1.00 98.00 141 GLU A N 1
ATOM 1118 C CA . GLU A 1 141 ? -10.059 -3.027 -3.737 1.00 98.00 141 GLU A CA 1
ATOM 1119 C C . GLU A 1 141 ? -8.589 -3.085 -3.287 1.00 98.00 141 GLU A C 1
ATOM 1121 O O . GLU A 1 141 ? -7.705 -3.356 -4.099 1.00 98.00 141 GLU A O 1
ATOM 1126 N N . ALA A 1 142 ? -8.317 -2.911 -1.990 1.00 98.25 142 ALA A N 1
ATOM 1127 C CA . ALA A 1 142 ? -6.969 -2.991 -1.438 1.00 98.25 142 ALA A CA 1
ATOM 1128 C C . ALA A 1 142 ? -6.384 -4.405 -1.572 1.00 98.25 142 ALA A C 1
ATOM 1130 O O . ALA A 1 142 ? -5.213 -4.540 -1.924 1.00 98.25 142 ALA A O 1
ATOM 1131 N N . GLN A 1 143 ? -7.189 -5.457 -1.364 1.00 98.44 143 GLN A N 1
ATOM 1132 C CA . GLN A 1 143 ? -6.757 -6.844 -1.590 1.00 98.44 143 GLN A CA 1
ATOM 1133 C C . GLN A 1 143 ? -6.355 -7.070 -3.051 1.00 98.44 143 GLN A C 1
ATOM 1135 O O . GLN A 1 143 ? -5.272 -7.594 -3.323 1.00 98.44 143 GLN A O 1
ATOM 1140 N N . LYS A 1 144 ? -7.203 -6.628 -3.988 1.00 98.50 144 LYS A N 1
ATOM 1141 C CA . LYS A 1 144 ? -6.958 -6.751 -5.428 1.00 98.50 144 LYS A CA 1
ATOM 1142 C C . LYS A 1 144 ? -5.684 -6.016 -5.846 1.00 98.50 144 LYS A C 1
ATOM 1144 O O . LYS A 1 144 ? -4.827 -6.605 -6.504 1.00 98.50 144 LYS A O 1
ATOM 1149 N N . ASN A 1 145 ? -5.538 -4.754 -5.448 1.00 98.38 145 ASN A N 1
ATOM 1150 C CA . ASN A 1 145 ? -4.410 -3.922 -5.868 1.00 98.38 145 ASN A CA 1
ATOM 1151 C C . ASN A 1 145 ? -3.094 -4.364 -5.207 1.00 98.38 145 ASN A C 1
ATOM 1153 O O . ASN A 1 145 ? -2.055 -4.391 -5.868 1.00 98.38 145 ASN A O 1
ATOM 1157 N N . LYS A 1 146 ? -3.131 -4.798 -3.937 1.00 98.12 146 LYS A N 1
ATOM 1158 C CA . LYS A 1 146 ? -1.998 -5.461 -3.274 1.00 98.12 146 LYS A CA 1
ATOM 1159 C C . LYS A 1 146 ? -1.543 -6.686 -4.072 1.00 98.12 146 LYS A C 1
ATOM 1161 O O . LYS A 1 146 ? -0.367 -6.771 -4.416 1.00 98.12 146 LYS A O 1
ATOM 1166 N N . ALA A 1 147 ? -2.462 -7.603 -4.384 1.00 98.12 147 ALA A N 1
ATOM 1167 C CA . ALA A 1 147 ? -2.144 -8.829 -5.116 1.00 98.12 147 ALA A CA 1
ATOM 1168 C C . ALA A 1 147 ? -1.564 -8.532 -6.509 1.00 98.12 147 ALA A C 1
ATOM 1170 O O . ALA A 1 147 ? -0.594 -9.161 -6.924 1.00 98.12 147 ALA A O 1
ATOM 1171 N N . GLN A 1 148 ? -2.103 -7.523 -7.201 1.00 98.06 148 GLN A N 1
ATOM 1172 C CA . GLN A 1 148 ? -1.569 -7.063 -8.483 1.00 98.06 148 GLN A CA 1
ATOM 1173 C C . GLN A 1 148 ? -0.112 -6.591 -8.363 1.00 98.06 148 GLN A C 1
ATOM 1175 O O . GLN A 1 148 ? 0.722 -6.969 -9.184 1.00 98.06 148 GLN A O 1
ATOM 1180 N N . ILE A 1 149 ? 0.220 -5.790 -7.345 1.00 97.75 149 ILE A N 1
ATOM 1181 C CA . ILE A 1 149 ? 1.602 -5.341 -7.116 1.00 97.75 149 ILE A CA 1
ATOM 1182 C C . ILE A 1 149 ? 2.520 -6.526 -6.799 1.00 97.75 149 ILE A C 1
ATOM 1184 O O . ILE A 1 149 ? 3.627 -6.604 -7.332 1.00 97.75 149 ILE A O 1
ATOM 1188 N N . GLU A 1 150 ? 2.076 -7.451 -5.949 1.00 97.25 150 GLU A N 1
ATOM 1189 C CA . GLU A 1 150 ? 2.844 -8.646 -5.586 1.00 97.25 150 GLU A CA 1
ATOM 1190 C C . GLU A 1 150 ? 3.159 -9.516 -6.810 1.00 97.25 150 GLU A C 1
ATOM 1192 O O . GLU A 1 150 ? 4.282 -10.002 -6.943 1.00 97.25 150 GLU A O 1
ATOM 1197 N N . GLU A 1 151 ? 2.220 -9.646 -7.747 1.00 97.56 151 GLU A N 1
ATOM 1198 C CA . GLU A 1 151 ? 2.447 -10.353 -9.008 1.00 97.56 151 GLU A CA 1
ATOM 1199 C C . GLU A 1 151 ? 3.457 -9.629 -9.910 1.00 97.56 151 GLU A C 1
ATOM 1201 O O . GLU A 1 151 ? 4.330 -10.266 -10.498 1.00 97.56 151 GLU A O 1
ATOM 1206 N N . ILE A 1 152 ? 3.430 -8.292 -9.948 1.00 96.12 152 ILE A N 1
ATOM 1207 C CA . ILE A 1 152 ? 4.441 -7.506 -10.670 1.00 96.12 152 ILE A CA 1
ATOM 1208 C C . ILE A 1 152 ? 5.840 -7.734 -10.074 1.00 96.12 152 ILE A C 1
ATOM 1210 O O . ILE A 1 152 ? 6.807 -7.870 -10.824 1.00 96.12 152 ILE A O 1
ATOM 1214 N N . TYR A 1 153 ? 5.976 -7.824 -8.746 1.00 96.31 153 TYR A N 1
ATOM 1215 C CA . TYR A 1 153 ? 7.257 -8.167 -8.111 1.00 96.31 153 TYR A CA 1
ATOM 1216 C C . TYR A 1 153 ? 7.777 -9.534 -8.561 1.00 96.31 153 TYR A C 1
ATOM 1218 O O . TYR A 1 153 ? 8.947 -9.638 -8.941 1.00 96.31 153 TYR A O 1
ATOM 1226 N N . LYS A 1 154 ? 6.907 -10.551 -8.593 1.00 96.56 154 LYS A N 1
ATOM 1227 C CA . LYS A 1 154 ? 7.269 -11.886 -9.089 1.00 96.56 154 LYS A CA 1
ATOM 1228 C C . LYS A 1 154 ? 7.685 -11.851 -10.558 1.00 96.56 154 LYS A C 1
ATOM 1230 O O . LYS A 1 154 ? 8.728 -12.402 -10.895 1.00 96.56 154 LYS A O 1
ATOM 1235 N N . ALA A 1 155 ? 6.928 -11.157 -11.410 1.00 95.94 155 ALA A N 1
ATOM 1236 C CA . ALA A 1 155 ? 7.235 -11.022 -12.835 1.00 95.94 155 ALA A CA 1
ATOM 1237 C C . ALA A 1 155 ? 8.569 -10.293 -13.090 1.00 95.94 155 ALA A C 1
ATOM 1239 O O . ALA A 1 155 ? 9.266 -10.595 -14.054 1.00 95.94 155 ALA A O 1
ATOM 1240 N N . MET A 1 156 ? 8.964 -9.372 -12.203 1.00 92.31 156 MET A N 1
ATOM 1241 C CA . MET A 1 156 ? 10.280 -8.720 -12.231 1.00 92.31 156 MET A CA 1
ATOM 1242 C C . MET A 1 156 ? 11.418 -9.592 -11.667 1.00 92.31 156 MET A C 1
ATOM 1244 O O . MET A 1 156 ? 12.556 -9.125 -11.613 1.00 92.31 156 MET A O 1
ATOM 1248 N N . GLY A 1 157 ? 11.138 -10.809 -11.186 1.00 95.44 157 GLY A N 1
ATOM 1249 C CA . GLY A 1 157 ? 12.124 -11.663 -10.515 1.00 95.44 157 GLY A CA 1
ATOM 1250 C C . GLY A 1 157 ? 12.628 -11.076 -9.193 1.00 95.44 157 GLY A C 1
ATOM 1251 O O . GLY A 1 157 ? 13.766 -11.320 -8.794 1.00 95.44 157 GLY A O 1
ATOM 1252 N N . ARG A 1 158 ? 11.814 -10.246 -8.527 1.00 91.19 158 ARG A N 1
ATOM 1253 C CA . ARG A 1 158 ? 12.180 -9.542 -7.293 1.00 91.19 158 ARG A CA 1
ATOM 1254 C C . ARG A 1 158 ? 11.414 -10.096 -6.089 1.00 91.19 158 ARG A C 1
ATOM 1256 O O . ARG A 1 158 ? 10.231 -10.408 -6.212 1.00 91.19 158 ARG A O 1
ATOM 1263 N N . PRO A 1 159 ? 12.042 -10.161 -4.901 1.00 94.19 159 PRO A N 1
ATOM 1264 C CA . PRO A 1 159 ? 11.336 -10.540 -3.686 1.00 94.19 159 PRO A CA 1
ATOM 1265 C C . PRO A 1 159 ? 10.308 -9.469 -3.306 1.00 94.19 159 PRO A C 1
ATOM 1267 O O . PRO A 1 159 ? 10.559 -8.269 -3.443 1.00 94.19 159 PRO A O 1
ATOM 1270 N N . ILE A 1 160 ? 9.157 -9.913 -2.800 1.00 94.69 160 ILE A N 1
ATOM 1271 C CA . ILE A 1 160 ? 8.097 -9.032 -2.305 1.00 94.69 160 ILE A CA 1
ATOM 1272 C C . ILE A 1 160 ? 8.558 -8.431 -0.965 1.00 94.69 160 ILE A C 1
ATOM 1274 O O . ILE A 1 160 ? 8.748 -9.194 -0.011 1.00 94.69 160 ILE A O 1
ATOM 1278 N N . PRO A 1 161 ? 8.705 -7.097 -0.848 1.00 90.88 161 PRO A N 1
ATOM 1279 C CA . PRO A 1 161 ? 9.090 -6.453 0.409 1.00 90.88 161 PRO A CA 1
ATOM 1280 C C . PRO A 1 161 ? 8.070 -6.753 1.514 1.00 90.88 161 PRO A C 1
ATOM 1282 O O . PRO A 1 161 ? 6.872 -6.716 1.242 1.00 90.88 161 PRO A O 1
ATOM 1285 N N . GLN A 1 162 ? 8.514 -7.043 2.739 1.00 86.50 162 GLN A N 1
ATOM 1286 C CA . GLN A 1 162 ? 7.650 -7.379 3.893 1.00 86.50 162 GLN A CA 1
ATOM 1287 C C . GLN A 1 162 ? 7.652 -6.307 4.995 1.00 86.50 162 GLN A C 1
ATOM 1289 O O . GLN A 1 162 ? 7.051 -6.504 6.045 1.00 86.50 162 GLN A O 1
ATOM 1294 N N . ASP A 1 163 ? 8.357 -5.205 4.764 1.00 73.25 163 ASP A N 1
ATOM 1295 C CA . ASP A 1 163 ? 8.516 -4.093 5.700 1.00 73.25 163 ASP A CA 1
ATOM 1296 C C . ASP A 1 163 ? 7.377 -3.067 5.640 1.00 73.25 163 ASP A C 1
ATOM 1298 O O . ASP A 1 163 ? 6.529 -3.146 4.716 1.00 73.25 163 ASP A O 1
#

Solvent-accessible surface area (backbone atoms only — not comparable to full-atom values): 9542 Å² total; per-residue (Å²): 132,73,75,67,60,61,59,60,56,56,55,54,52,54,53,52,53,53,54,53,54,53,56,54,55,58,57,58,56,58,57,57,58,58,54,58,65,61,60,71,70,72,78,81,79,86,82,79,85,70,79,69,74,74,66,76,81,76,73,90,78,79,47,75,56,40,50,50,40,36,72,74,31,69,66,57,35,55,36,47,48,55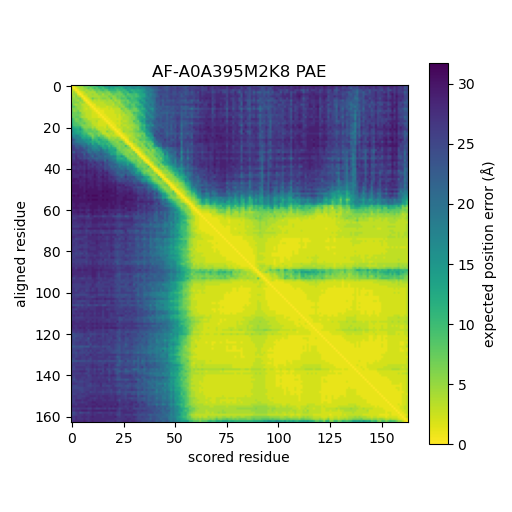,35,47,55,44,57,73,65,72,42,46,78,84,38,40,69,61,45,41,52,34,31,48,55,37,19,51,37,30,65,76,65,51,97,55,59,69,88,42,26,45,56,48,18,44,44,29,26,52,54,37,36,72,77,38,74,81,43,63,67,42,54,52,54,38,52,54,52,51,49,50,28,52,77,68,76,40,84,72,84,88,116

Secondary structure (DSSP, 8-state):
--HHHHHHHHHHHHHHHHHHHHHHHHHHHHHHHHHHHHHSSTTSS-S---------PPP----HHHHHHHHH-HHHHHHHHHHHHHHHTS-TTTTHHHHHHHHHHHHHIIIII--S-HHHHHHHHHHHHHHHHHH-TT-HHHHHHHHHHHHHHHHTT-PPP--

Foldseek 3Di:
DPVVVVVVVVVVVVVVVVVVVVVVVVVVVVVVVVVVVVVVVPPPPPPDPPPPVLPPQDPQDQDPLNVVLLVVDVVLVVLVVQLVVCVVVVCCVVCVVVNLVSLCVNLCCLQPPRPDDLVRSLLSSLSSLVSSCSSPVPPVVSVVSNVVNCVVCVVVVHDDDPD

Nearest PDB structures (foldseek):
  4kyi-assembly3_E  TM=3.375E-01  e=1.095E+00  Legionella pneumophila subsp. pneumophila str. Philadelphia 1
  4kyi-assembly4_G  TM=3.124E-01  e=4.070E+00  Legionella pneumophila subsp. pneumophila str. Philadelphia 1

Radius of gyration: 32.37 Å; Cα contacts (8 Å, |Δi|>4): 105; chains: 1; bounding box: 105×46×33 Å

Sequence (163 aa):
MQRLFFFKAQEMLIFMLHAFFKQILLCSMMRKILTILFLSVALAFTQGISAHAQSAPTSFKVDSTTQAALRADKKANELYAKVKAIEESGKASEKKAELIKAYMEFANYMTFSAPLPPAIKYRPALKAYRRVLELEPMHAEAQKNKAQIEEIYKAMGRPIPQD

Organism: NCBI:txid1868324

=== Feature glossary ===
The record interleaves many kinds of information about one protein. Here is each kind framed as the question it answers.

Q: What known structures does this most resemble?
A: Structural nearest neighbors (via Foldseek easy-search vs the PDB). Reported per hit: target PDB id, E-value, and alignment TM-score. A TM-score above ~0.5 is the conventional threshold for 'same fold'.

Q: Where is each backbone atom in 3D?
A: The mmCIF table is the protein's shape written out atom by atom. For each backbone N, Cα, C, and carbonyl O, it records an (x, y, z) coordinate triple in Å plus the residue type, chain letter, and residue number.

Q: What are the backbone torsion angles?
A: The φ/ψ torsion pair specifies the backbone conformation at each residue. φ rotates about the N–Cα bond, ψ about the Cα–C bond. Steric clashes forbid most of the (φ, ψ) plane — the allowed regions (α-helix basin, β-sheet basin, left-handed helix) are the Ramachandran-allowed regions.

Q: Which residues are buried vs exposed?
A: Solvent-accessible surface area (SASA) is the area in Å² traced out by the centre of a 1.4 Å probe sphere (a water molecule) rolled over the protein's van der Waals surface (Shrake–Rupley / Lee–Richards construction). Buried residues have near-zero SASA; fully exposed residues can exceed 200 Å². The total SASA scales roughly with the number of surface residues.

Q: How confident is the AlphaFold model at each residue?
A: pLDDT is the predicted lDDT-Cα score: AlphaFold's confidence that the local environment of each residue (all inter-atomic distances within 15 Å) is correctly placed. It is a 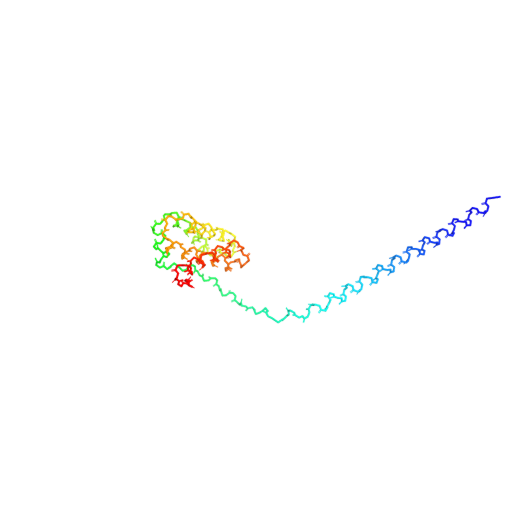per-residue number between 0 and 100, with higher meaning more reliable.

Q: What does the local fold look like, residue by residue?
A: 3Di is Foldseek's structural alphabet. Each residue is assigned one of twenty discrete states based on how its Cα sits relative to its spatial (not sequential) neighbors. Aligning 3Di strings finds structural homologs roughly as well as full 3D superposition, but orders of magnitude faster.

Q: How big and how compact is the whole molecule?
A: Radius of gyration (Rg) is the root-mean-square distance of Cα atoms from their centroid — a single number for overall size and compactness. A globular domain of N residues has Rg ≈ 2.2·N^0.38 Å; an extended or disordered chain has a much larger Rg. The Cα contact count is the number of residue pairs whose Cα atoms are within 8 Å and are more than four positions apart in sequence — a standard proxy for tertiary packing density. The bounding box is the smallest axis-aligned box enclosing all Cα atoms.

Q: Which residues are in helices, strands, or loops?
A: DSSP 8-state secondary structure assigns each residue one of H (α-helix), G (3₁₀-helix), I (π-helix), E (extended β-strand), B (isolated β-bridge), T (hydrogen-bonded turn), S (bend), or '-' (coil). The assignment is computed from backbone hydrogen-bond geometry via the Kabsch–Sander algorithm.

Q: How mobile is each atom in the crystal?
A: Crystallographic B-factors measure how much each atom's electron density is smeared out, in Å². They rise in mobile loops and surface residues and fall in the buried interior. In AlphaFold models this column is repurposed to hold pLDDT instead.

Q: What if only a Cα trace is available?
A: P-SEA three-state annotation labels each residue as helix, strand, or coil based purely on the geometry of the Cα trace. It serves as a fallback when the full backbone (and thus DSSP) is unavailable.

Q: What family and function is it annotated with?
A: Database cross-references. InterPro integrates a dozen domain/family signature databases into unified entries with residue-range hits. GO terms attach function/process/location labels with evidence codes. CATH codes position the fold in a four-level structural taxonomy. Organism is the NCBI-taxonomy species name.

Q: Are the domains correctly placed relative to each other?
A: Predicted Aligned Error (PAE) is an AlphaFold confidence matrix: entry (i, j) is the expected error in the position of residue j, in ångströms, when the prediction is superimposed on the true structure at residue i. Low PAE within a block of residues means that block is internally rigid and well-predicted; high PAE between two blocks means their relative placement is uncertain even if each block individually is confident.

Q: What do the diagnostic plots show?
A: Three diagnostic plots accompany the record. The Cα contact map visualizes the tertiary structure as a 2D adjacency matrix (8 Å cutoff, sequence-local contacts suppressed). The Ramachandran plot shows t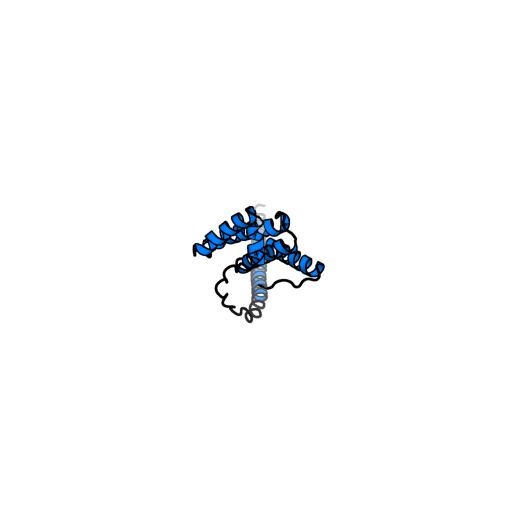he distribution of backbone (φ, ψ) torsions, with points in the α and β basins reflecting secondary structure content. The PAE plot shows AlphaFold's inter-residue confidence as a color matrix.

Q: What is the amino-acid chain?
A: Primary structure: the covalent order of the twenty standard amino acids along the backbone. Two proteins with the same sequence will (almost always) fold to the same structure; two with 30% identity often share a fold but not the details.

Q: What do the rendered images show?
A: The six renders are orthographic views along the three Cartesian axes in both directions. Representation (cartoon, sticks, or surface) and color scheme (sequence-rainbow or by-chain) vary across proteins so the training set covers all the common visualization conventions.